Protein AF-A0A1H0E627-F1 (afdb_monomer_lite)

Sequence (148 aa):
MVDKETQIKVLLSGKALDFACETLGVKDMRTRKYVEVFTVSPEEVYEYTTIHGIPHSDSTGKNSLAEDFHYYEEEGKWYTFFRERGHIFDEKCFDDDELGKKYIVTTLLQLSGTGLYYKNDAYTLGNKKDKTDESAHCLVLFVYFFTS

pLDDT: mean 76.47, std 20.05, range [30.92, 93.69]

Structure (mmCIF, N/CA/C/O backbone):
data_AF-A0A1H0E627-F1
#
_entry.id   AF-A0A1H0E627-F1
#
loop_
_atom_site.group_PDB
_atom_site.id
_atom_site.type_symbol
_atom_site.label_atom_id
_atom_site.label_alt_id
_atom_site.label_comp_id
_atom_site.label_asym_id
_atom_site.label_entity_id
_atom_site.label_seq_id
_atom_site.pdbx_PDB_ins_code
_atom_site.Cartn_x
_atom_site.Cartn_y
_atom_site.Cartn_z
_atom_site.occupancy
_atom_site.B_iso_or_equiv
_atom_site.auth_seq_id
_atom_site.auth_comp_id
_atom_site.auth_asym_id
_atom_site.auth_atom_id
_atom_site.pdbx_PDB_model_num
ATOM 1 N N . MET A 1 1 ? 16.071 -13.491 -8.128 1.00 69.56 1 MET A N 1
ATOM 2 C CA . MET A 1 1 ? 14.624 -13.205 -8.067 1.00 69.56 1 MET A CA 1
ATOM 3 C C . MET A 1 1 ? 14.353 -12.688 -6.670 1.00 69.56 1 MET A C 1
ATOM 5 O O . MET A 1 1 ? 14.803 -13.336 -5.734 1.00 69.56 1 MET A O 1
ATOM 9 N N . VAL A 1 2 ? 13.756 -11.504 -6.541 1.00 83.88 2 VAL A N 1
ATOM 10 C CA . VAL A 1 2 ? 13.435 -10.899 -5.237 1.00 83.88 2 VAL A CA 1
ATOM 11 C C . VAL A 1 2 ? 12.388 -11.772 -4.545 1.00 83.88 2 VAL A C 1
ATOM 13 O O . VAL A 1 2 ? 11.468 -12.250 -5.211 1.00 83.88 2 VAL A O 1
ATOM 16 N N . ASP A 1 3 ? 12.519 -12.007 -3.244 1.00 92.12 3 ASP A N 1
ATOM 17 C CA . ASP A 1 3 ? 11.520 -12.756 -2.484 1.00 92.12 3 ASP A CA 1
ATOM 18 C C . ASP A 1 3 ? 10.179 -11.997 -2.400 1.00 92.12 3 ASP A C 1
ATOM 20 O O . ASP A 1 3 ? 10.111 -10.775 -2.557 1.00 92.12 3 ASP A O 1
ATOM 24 N N . LYS A 1 4 ? 9.081 -12.735 -2.201 1.00 91.06 4 LYS A N 1
ATOM 25 C CA . LYS A 1 4 ? 7.727 -12.159 -2.224 1.00 91.06 4 LYS A CA 1
ATOM 26 C C . LYS A 1 4 ? 7.465 -11.214 -1.054 1.00 91.06 4 LYS A C 1
ATOM 28 O O . LYS A 1 4 ? 6.768 -10.223 -1.232 1.00 91.06 4 LYS A O 1
ATOM 33 N N . GLU A 1 5 ? 8.037 -11.489 0.113 1.00 91.81 5 GLU A N 1
ATOM 34 C CA . GLU A 1 5 ? 7.859 -10.648 1.294 1.00 91.81 5 GLU A CA 1
ATOM 35 C C . GLU A 1 5 ? 8.464 -9.255 1.073 1.00 91.81 5 GLU A C 1
ATOM 37 O O . GLU A 1 5 ? 7.804 -8.243 1.319 1.00 91.81 5 GLU A O 1
ATOM 42 N N . THR A 1 6 ? 9.680 -9.190 0.529 1.00 91.94 6 THR A N 1
ATOM 43 C CA . THR A 1 6 ? 10.323 -7.929 0.145 1.00 91.94 6 THR A CA 1
ATOM 44 C C . THR A 1 6 ? 9.486 -7.175 -0.886 1.00 91.94 6 THR A C 1
ATOM 46 O O . THR A 1 6 ? 9.263 -5.976 -0.727 1.00 91.94 6 THR A O 1
ATOM 49 N N . GLN A 1 7 ? 8.961 -7.865 -1.907 1.00 91.94 7 GLN A N 1
ATOM 50 C CA . GLN A 1 7 ? 8.065 -7.246 -2.894 1.00 91.94 7 GLN A CA 1
ATOM 51 C C . GLN A 1 7 ? 6.833 -6.611 -2.224 1.00 91.94 7 GLN A C 1
ATOM 53 O O . GLN A 1 7 ? 6.513 -5.460 -2.516 1.00 91.94 7 GLN A O 1
ATOM 58 N N . ILE A 1 8 ? 6.176 -7.321 -1.300 1.00 91.81 8 ILE A N 1
ATOM 59 C CA . ILE A 1 8 ? 4.982 -6.840 -0.585 1.00 91.81 8 ILE A CA 1
ATOM 60 C C . ILE A 1 8 ? 5.310 -5.617 0.281 1.00 91.81 8 ILE A C 1
ATOM 62 O O . ILE A 1 8 ? 4.627 -4.598 0.190 1.00 91.81 8 ILE A O 1
ATOM 66 N N . LYS A 1 9 ? 6.390 -5.668 1.068 1.00 90.69 9 LYS A N 1
ATOM 67 C CA . LYS A 1 9 ? 6.829 -4.539 1.910 1.00 90.69 9 LYS A CA 1
ATOM 68 C C . LYS A 1 9 ? 7.122 -3.282 1.092 1.00 90.69 9 LYS A C 1
ATOM 70 O O . LYS A 1 9 ? 6.770 -2.176 1.500 1.00 90.69 9 LYS A O 1
ATOM 75 N N . VAL A 1 10 ? 7.752 -3.440 -0.069 1.00 90.69 10 VAL A N 1
ATOM 76 C CA . VAL A 1 10 ? 8.035 -2.328 -0.985 1.00 90.69 10 VAL A CA 1
ATOM 77 C C . VAL A 1 10 ? 6.743 -1.738 -1.557 1.00 90.69 10 VAL A C 1
ATOM 79 O O . VAL A 1 10 ? 6.601 -0.517 -1.595 1.00 90.69 10 VAL A O 1
ATOM 82 N N . LEU A 1 11 ? 5.791 -2.583 -1.964 1.00 90.12 11 LEU A N 1
ATOM 83 C CA . LEU A 1 11 ? 4.496 -2.136 -2.489 1.00 90.12 11 LEU A CA 1
ATOM 84 C C . LEU A 1 11 ? 3.702 -1.334 -1.453 1.00 90.12 11 LEU A C 1
ATOM 86 O O . LEU A 1 11 ? 3.135 -0.301 -1.794 1.00 90.12 11 LEU A O 1
ATOM 90 N N . LEU A 1 12 ? 3.702 -1.785 -0.198 1.00 88.25 12 LEU A N 1
ATOM 91 C CA . LEU A 1 12 ? 2.956 -1.153 0.893 1.00 88.25 12 LEU A CA 1
ATOM 92 C C . LEU A 1 12 ? 3.649 0.080 1.493 1.00 88.25 12 LEU A C 1
ATOM 94 O O . LEU A 1 12 ? 3.034 0.782 2.281 1.00 88.25 12 LEU A O 1
ATOM 98 N N . SER A 1 13 ? 4.905 0.359 1.132 1.00 83.00 13 SER A N 1
ATOM 99 C CA . SER A 1 13 ? 5.667 1.516 1.638 1.00 83.00 13 SER A CA 1
ATOM 100 C C . SER A 1 13 ? 5.792 2.666 0.635 1.00 83.00 13 SER A C 1
ATOM 102 O O . SER A 1 13 ? 6.552 3.603 0.870 1.00 83.00 13 SER A O 1
ATOM 104 N N . GLY A 1 14 ? 5.120 2.580 -0.519 1.00 79.81 14 GLY A N 1
ATOM 105 C CA . GLY A 1 14 ? 5.166 3.618 -1.555 1.00 79.81 14 GLY A CA 1
ATOM 106 C C . GLY A 1 14 ? 6.493 3.713 -2.325 1.00 79.81 14 GLY A C 1
ATOM 107 O O . GLY A 1 14 ? 6.652 4.593 -3.164 1.00 79.81 14 GLY A O 1
ATOM 108 N N . LYS A 1 15 ? 7.446 2.795 -2.108 1.00 85.50 15 LYS A N 1
ATOM 109 C CA . LYS A 1 15 ? 8.798 2.828 -2.716 1.00 85.50 15 LYS A CA 1
ATOM 110 C C . LYS A 1 15 ? 8.933 1.988 -3.989 1.00 85.50 15 LYS A C 1
ATOM 112 O O . LYS A 1 15 ? 10.031 1.596 -4.383 1.00 85.50 15 LYS A O 1
ATOM 117 N N . ALA A 1 16 ? 7.815 1.672 -4.638 1.00 89.44 16 ALA A N 1
ATOM 118 C CA . ALA A 1 16 ? 7.785 0.713 -5.737 1.00 89.44 16 ALA A CA 1
ATOM 119 C C . ALA A 1 16 ? 8.563 1.167 -6.986 1.00 89.44 16 ALA A C 1
ATOM 121 O O . ALA A 1 16 ? 9.166 0.329 -7.657 1.00 89.44 16 ALA A O 1
ATOM 122 N N . LEU A 1 17 ? 8.566 2.469 -7.303 1.00 89.50 17 LEU A N 1
ATOM 123 C CA . LEU A 1 17 ? 9.308 3.019 -8.444 1.00 89.50 17 LEU A CA 1
ATOM 124 C C . LEU A 1 17 ? 10.821 2.875 -8.259 1.00 89.50 17 LEU A C 1
ATOM 126 O O . LEU A 1 17 ? 11.471 2.273 -9.113 1.00 89.50 17 LEU A O 1
ATOM 130 N N . ASP A 1 18 ? 11.354 3.383 -7.147 1.00 90.19 18 ASP A N 1
ATOM 131 C CA . ASP A 1 18 ? 12.791 3.353 -6.857 1.00 90.19 18 ASP A CA 1
ATOM 132 C C . ASP A 1 18 ? 13.305 1.916 -6.832 1.00 90.19 18 ASP A C 1
ATOM 134 O O . ASP A 1 18 ? 14.266 1.576 -7.523 1.00 90.19 18 ASP A O 1
ATOM 138 N N . PHE A 1 19 ? 12.578 1.036 -6.142 1.00 92.75 19 PHE A N 1
ATOM 139 C CA . PHE A 1 19 ? 12.913 -0.379 -6.077 1.00 92.75 19 PHE A CA 1
ATOM 140 C C . PHE A 1 19 ? 12.929 -1.051 -7.458 1.00 92.75 19 PHE A C 1
ATOM 142 O O . PHE A 1 19 ? 13.811 -1.864 -7.749 1.00 92.75 19 PHE A O 1
ATOM 149 N N . ALA A 1 20 ? 11.968 -0.726 -8.329 1.00 91.69 20 ALA A N 1
ATOM 150 C CA . ALA A 1 20 ? 11.924 -1.281 -9.677 1.00 91.69 20 ALA A CA 1
ATOM 151 C C . ALA A 1 20 ? 13.082 -0.770 -10.549 1.00 91.69 20 ALA A C 1
ATOM 153 O O . ALA A 1 20 ? 13.702 -1.565 -11.260 1.00 91.69 20 ALA A O 1
ATOM 154 N N . CYS A 1 21 ? 13.407 0.522 -10.459 1.00 91.94 21 CYS A N 1
ATOM 155 C CA . CYS A 1 21 ? 14.552 1.122 -11.139 1.00 91.94 21 CYS A CA 1
ATOM 156 C C . CYS A 1 21 ? 15.872 0.468 -10.707 1.00 91.94 21 CYS A C 1
ATOM 158 O O . CYS A 1 21 ? 16.655 0.043 -11.562 1.00 91.94 21 CYS A O 1
ATOM 160 N N . GLU A 1 22 ? 16.086 0.311 -9.398 1.00 93.38 22 GLU A N 1
ATOM 161 C CA . GLU A 1 22 ? 17.267 -0.350 -8.833 1.00 93.38 22 GLU A CA 1
ATOM 162 C C . GLU A 1 22 ? 17.360 -1.817 -9.266 1.00 93.38 22 GLU A C 1
ATOM 164 O O . GLU A 1 22 ? 18.405 -2.259 -9.746 1.00 93.38 22 GLU A O 1
ATOM 169 N N . THR A 1 23 ? 16.254 -2.560 -9.171 1.00 93.25 23 THR A N 1
ATOM 170 C CA . THR A 1 23 ? 16.216 -3.991 -9.513 1.00 93.25 23 THR A CA 1
ATOM 171 C C . THR A 1 23 ? 16.512 -4.240 -10.992 1.00 93.25 23 THR A C 1
ATOM 173 O O . THR A 1 23 ? 17.182 -5.215 -11.335 1.00 93.25 23 THR A O 1
ATOM 176 N N . LEU A 1 24 ? 16.022 -3.371 -11.880 1.00 91.44 24 LEU A N 1
ATOM 177 C CA . LEU A 1 24 ? 16.230 -3.492 -13.325 1.00 91.44 24 LEU A CA 1
ATOM 178 C C . LEU A 1 24 ? 17.501 -2.781 -13.818 1.00 91.44 24 LEU A C 1
ATOM 180 O O . LEU A 1 24 ? 17.838 -2.901 -14.998 1.00 91.44 24 LEU A O 1
ATOM 184 N N . GLY A 1 25 ? 18.202 -2.044 -12.951 1.00 93.69 25 GLY A N 1
ATOM 185 C CA . GLY A 1 25 ? 19.379 -1.254 -13.318 1.00 93.69 25 GLY A CA 1
ATOM 186 C C . GLY A 1 25 ? 19.065 -0.126 -14.308 1.00 93.69 25 GLY A C 1
ATOM 187 O O . GLY A 1 25 ? 19.885 0.185 -15.176 1.00 93.69 25 GLY A O 1
ATOM 188 N N . VAL A 1 26 ? 17.871 0.464 -14.220 1.00 91.62 26 VAL A N 1
ATOM 189 C CA . VAL A 1 26 ? 17.398 1.537 -15.109 1.00 91.62 26 VAL A CA 1
ATOM 190 C C . VAL A 1 26 ? 17.197 2.838 -14.339 1.00 91.62 26 VAL A C 1
ATOM 192 O O . VAL A 1 26 ? 16.978 2.837 -13.135 1.00 91.62 26 VAL A O 1
ATOM 195 N N . LYS A 1 27 ? 17.267 3.973 -15.043 1.00 89.44 27 LYS A N 1
ATOM 196 C CA . LYS A 1 27 ? 17.029 5.298 -14.443 1.00 89.44 27 LYS A CA 1
ATOM 197 C C . LYS A 1 27 ? 15.547 5.631 -14.293 1.00 89.44 27 LYS A C 1
ATOM 199 O O . LYS A 1 27 ? 15.193 6.449 -13.455 1.00 89.44 27 LYS A O 1
ATOM 204 N N . ASP A 1 28 ? 14.710 5.049 -15.147 1.00 89.31 28 ASP A N 1
ATOM 205 C CA . ASP A 1 28 ? 13.266 5.228 -15.134 1.00 89.31 28 ASP A CA 1
ATOM 206 C C . ASP A 1 28 ? 12.557 4.000 -15.725 1.00 89.31 28 ASP A C 1
ATOM 208 O O . ASP A 1 28 ? 13.163 3.164 -16.404 1.00 89.31 28 ASP A O 1
ATOM 212 N N . MET A 1 29 ? 11.249 3.914 -15.477 1.00 88.06 29 MET A N 1
ATOM 213 C CA . MET A 1 29 ? 10.390 2.814 -15.921 1.00 88.06 29 MET A CA 1
ATOM 214 C C . MET A 1 29 ? 9.660 3.102 -17.247 1.00 88.06 29 MET A C 1
ATOM 216 O O . MET A 1 29 ? 8.748 2.364 -17.605 1.00 88.06 29 MET A O 1
ATOM 220 N N . ARG A 1 30 ? 10.034 4.133 -18.027 1.00 87.69 30 ARG A N 1
ATOM 221 C CA . ARG A 1 30 ? 9.283 4.532 -19.247 1.00 87.69 30 ARG A CA 1
ATOM 222 C C . ARG A 1 30 ? 9.227 3.444 -20.319 1.00 87.69 30 ARG A C 1
ATOM 224 O O . ARG A 1 30 ? 8.320 3.435 -21.145 1.00 87.69 30 ARG A O 1
ATOM 231 N N . THR A 1 31 ? 10.215 2.553 -20.327 1.00 88.50 31 THR A N 1
ATOM 232 C CA . THR A 1 31 ? 10.350 1.458 -21.304 1.00 88.50 31 THR A CA 1
ATOM 233 C C . THR A 1 31 ? 10.205 0.070 -20.676 1.00 88.50 31 THR A C 1
ATOM 235 O O . THR A 1 31 ? 10.362 -0.935 -21.367 1.00 88.50 31 THR A O 1
ATOM 238 N N . ARG A 1 32 ? 9.906 0.006 -19.374 1.00 88.50 32 ARG A N 1
ATOM 239 C CA . ARG A 1 32 ? 9.834 -1.222 -18.573 1.00 88.50 32 ARG A CA 1
ATOM 240 C C . ARG A 1 32 ? 8.470 -1.352 -17.918 1.00 88.50 32 ARG A C 1
ATOM 242 O O . ARG A 1 32 ? 7.711 -0.391 -17.837 1.00 88.50 32 ARG A O 1
ATOM 249 N N . LYS A 1 33 ? 8.134 -2.554 -17.460 1.00 88.25 33 LYS A N 1
ATOM 250 C CA . LYS A 1 33 ? 6.866 -2.816 -16.774 1.00 88.25 33 LYS A CA 1
ATOM 251 C C . LYS A 1 33 ? 7.117 -3.329 -15.368 1.00 88.25 33 LYS A C 1
ATOM 253 O O . LYS A 1 33 ? 7.964 -4.186 -15.157 1.00 88.25 33 LYS A O 1
ATOM 258 N N . TYR A 1 34 ? 6.290 -2.890 -14.423 1.00 89.12 34 TYR A N 1
ATOM 259 C CA . TYR A 1 34 ? 6.340 -3.367 -13.040 1.00 89.12 34 TYR A CA 1
ATOM 260 C C . TYR A 1 34 ? 6.175 -4.884 -12.904 1.00 89.12 34 TYR A C 1
ATOM 262 O O . TYR A 1 34 ? 6.708 -5.457 -11.965 1.00 89.12 34 TYR A O 1
ATOM 270 N N . VAL A 1 35 ? 5.530 -5.550 -13.870 1.00 89.00 35 VAL A N 1
ATOM 271 C CA . VAL A 1 35 ? 5.402 -7.021 -13.909 1.00 89.00 35 VAL A CA 1
ATOM 272 C C . VAL A 1 35 ? 6.755 -7.737 -14.045 1.00 89.00 35 VAL A C 1
ATOM 274 O O . VAL A 1 35 ? 6.847 -8.918 -13.732 1.00 89.00 35 VAL A O 1
ATOM 277 N N . GLU A 1 36 ? 7.800 -7.047 -14.521 1.00 88.62 36 GLU A N 1
ATOM 278 C CA . GLU A 1 36 ? 9.169 -7.585 -14.594 1.00 88.62 36 GLU A CA 1
ATOM 279 C C . GLU A 1 36 ? 9.826 -7.688 -13.201 1.00 88.62 36 GLU A C 1
ATOM 281 O O . GLU A 1 36 ? 10.809 -8.409 -13.046 1.00 88.62 36 GLU A O 1
ATOM 286 N N . VAL A 1 37 ? 9.288 -6.986 -12.194 1.00 89.62 37 VAL A N 1
ATOM 287 C CA . VAL A 1 37 ? 9.839 -6.897 -10.828 1.00 89.62 37 VAL A CA 1
ATOM 288 C C . VAL A 1 37 ? 8.873 -7.486 -9.802 1.00 89.62 37 VAL A C 1
ATOM 290 O O . VAL A 1 37 ? 9.265 -8.304 -8.971 1.00 89.62 37 VAL A O 1
ATOM 293 N N . PHE A 1 38 ? 7.606 -7.083 -9.873 1.00 91.19 38 PHE A N 1
ATOM 294 C CA . PHE A 1 38 ? 6.546 -7.492 -8.966 1.00 91.19 38 PHE A CA 1
ATOM 295 C C . PHE A 1 38 ? 5.742 -8.640 -9.575 1.00 91.19 38 PHE A C 1
ATOM 297 O O . PHE A 1 38 ? 5.075 -8.501 -10.602 1.00 91.19 38 PHE A O 1
ATOM 304 N N . THR A 1 39 ? 5.816 -9.783 -8.904 1.00 90.44 39 THR A N 1
ATOM 305 C CA . THR A 1 39 ? 5.188 -11.052 -9.304 1.00 90.44 39 THR A CA 1
ATOM 306 C C . THR A 1 39 ? 4.076 -11.488 -8.357 1.00 90.44 39 THR A C 1
ATOM 308 O O . THR A 1 39 ? 3.344 -12.421 -8.676 1.00 90.44 39 THR A O 1
ATOM 311 N N . VAL A 1 40 ? 3.960 -10.818 -7.208 1.00 91.19 40 VAL A N 1
ATOM 312 C CA . VAL A 1 40 ? 2.882 -11.028 -6.240 1.00 91.19 40 VAL A CA 1
ATOM 313 C C . VAL A 1 40 ? 1.533 -10.593 -6.813 1.00 91.19 40 VAL A C 1
ATOM 315 O O . VAL 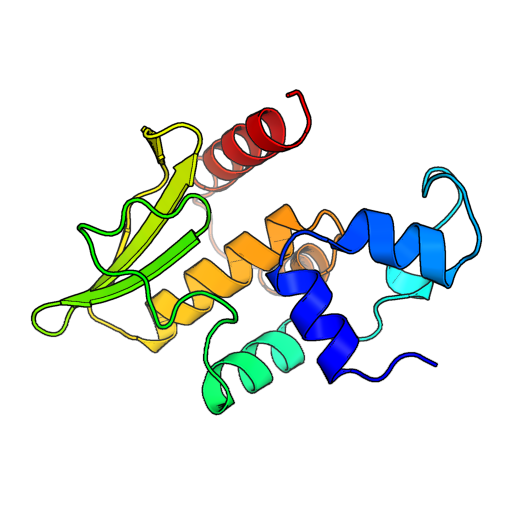A 1 40 ? 1.466 -9.778 -7.735 1.00 91.19 40 VAL A O 1
ATOM 318 N N . SER A 1 41 ? 0.461 -11.158 -6.275 1.00 89.75 41 SER A N 1
ATOM 319 C CA . SER A 1 41 ? -0.935 -10.809 -6.546 1.00 89.75 41 SER A CA 1
ATOM 320 C C . SER A 1 41 ? -1.531 -9.971 -5.404 1.00 89.75 41 SER A C 1
ATOM 322 O O . SER A 1 41 ? -1.001 -9.996 -4.290 1.00 89.75 41 SER A O 1
ATOM 324 N N . PRO A 1 42 ? -2.629 -9.226 -5.639 1.00 87.81 42 PRO A N 1
ATOM 325 C CA . PRO A 1 42 ? -3.332 -8.515 -4.569 1.00 87.81 42 PRO A CA 1
ATOM 326 C C . PRO A 1 42 ? -3.784 -9.434 -3.424 1.00 87.81 42 PRO A C 1
ATOM 328 O O . PRO A 1 42 ? -3.731 -9.034 -2.264 1.00 87.81 42 PRO A O 1
ATOM 331 N N . GLU A 1 43 ? -4.183 -10.669 -3.733 1.00 89.75 43 GLU A N 1
ATOM 332 C CA . GLU A 1 43 ? -4.572 -11.685 -2.751 1.00 89.75 43 GLU A CA 1
ATOM 333 C C . GLU A 1 43 ? -3.412 -12.049 -1.825 1.00 89.75 43 GLU A C 1
ATOM 335 O O . GLU A 1 43 ? -3.586 -12.078 -0.612 1.00 89.75 43 GLU A O 1
ATOM 340 N N . GLU A 1 44 ? -2.218 -12.267 -2.382 1.00 91.38 44 GLU A N 1
ATOM 341 C CA . GLU A 1 44 ? -1.020 -12.582 -1.593 1.00 91.38 44 GLU A CA 1
ATOM 342 C C . GLU A 1 44 ? -0.601 -11.413 -0.695 1.00 91.38 44 GLU A C 1
ATOM 344 O O . GLU A 1 44 ? -0.126 -11.625 0.419 1.00 91.38 44 GLU A O 1
ATOM 349 N N . VAL A 1 45 ? -0.794 -10.174 -1.158 1.00 91.56 45 VAL A N 1
ATOM 350 C CA . VAL A 1 45 ? -0.565 -8.980 -0.332 1.00 91.56 45 VAL A CA 1
ATOM 351 C C . VAL A 1 45 ? -1.552 -8.954 0.838 1.00 91.56 45 VAL A C 1
ATOM 353 O O . VAL A 1 45 ? -1.143 -8.696 1.966 1.00 91.56 45 VAL A O 1
ATOM 356 N N . TYR A 1 46 ? -2.831 -9.245 0.586 1.00 90.00 46 TYR A N 1
ATOM 357 C CA . TYR A 1 46 ? -3.866 -9.258 1.622 1.00 90.00 46 TYR A CA 1
ATOM 358 C C . TYR A 1 46 ? -3.664 -10.383 2.649 1.00 90.00 46 TYR A C 1
ATOM 360 O O . TYR A 1 46 ? -3.800 -10.171 3.855 1.00 90.00 46 TYR A O 1
ATOM 368 N N . GLU A 1 47 ? -3.308 -11.583 2.190 1.00 91.19 47 GLU A N 1
ATOM 369 C CA . GLU A 1 47 ? -2.986 -12.709 3.069 1.00 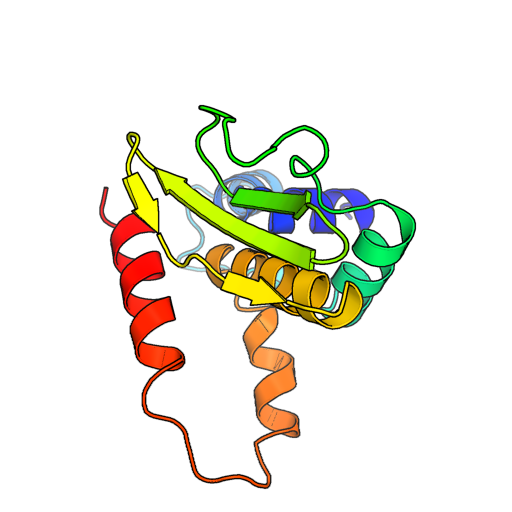91.19 47 GLU A CA 1
ATOM 370 C C . GLU A 1 47 ? -1.788 -12.369 3.966 1.00 91.19 47 GLU A C 1
ATOM 372 O O . GLU A 1 47 ? -1.836 -12.576 5.181 1.00 91.19 47 GLU A O 1
ATOM 377 N N . TYR A 1 48 ? -0.753 -11.747 3.392 1.00 92.06 48 TYR A N 1
ATOM 378 C CA . TYR A 1 48 ? 0.403 -11.283 4.148 1.00 92.06 48 TYR A CA 1
ATOM 379 C C . TYR A 1 48 ? 0.019 -10.271 5.235 1.00 92.06 48 TYR A C 1
ATOM 381 O O . TYR A 1 48 ? 0.402 -10.447 6.392 1.00 92.06 48 TYR A O 1
ATOM 389 N N . THR A 1 49 ? -0.758 -9.235 4.909 1.00 89.69 49 THR A N 1
ATOM 390 C CA . THR A 1 49 ? -1.129 -8.198 5.889 1.00 89.69 49 THR A CA 1
ATOM 391 C C . THR A 1 49 ? -2.103 -8.696 6.951 1.00 89.69 49 THR A C 1
ATOM 393 O O . THR A 1 49 ? -2.130 -8.164 8.059 1.00 89.69 49 THR A O 1
ATOM 396 N N . THR A 1 50 ? -2.869 -9.746 6.658 1.00 87.19 50 THR A N 1
ATOM 397 C CA . THR A 1 50 ? -3.725 -10.409 7.651 1.00 87.19 50 THR A CA 1
ATOM 398 C C . THR A 1 50 ? -2.890 -11.094 8.735 1.00 87.19 50 THR A C 1
ATOM 400 O O . THR A 1 50 ? -3.241 -11.031 9.912 1.00 87.19 50 THR A O 1
ATOM 403 N N . ILE A 1 51 ? -1.770 -11.717 8.354 1.00 88.06 51 ILE A N 1
ATOM 404 C CA . ILE A 1 51 ? -0.882 -12.444 9.275 1.00 88.06 51 ILE A CA 1
ATOM 405 C C . ILE A 1 51 ? 0.085 -11.493 9.992 1.00 88.06 51 ILE A C 1
ATOM 407 O O . ILE A 1 51 ? 0.360 -11.667 11.178 1.00 88.06 51 ILE A O 1
ATOM 411 N N . HIS A 1 52 ? 0.621 -10.507 9.271 1.00 86.38 52 HIS A N 1
ATOM 412 C CA . HIS A 1 52 ? 1.750 -9.692 9.724 1.00 86.38 52 HIS A CA 1
ATOM 413 C C . HIS A 1 52 ? 1.386 -8.252 10.104 1.00 86.38 52 HIS A C 1
ATOM 415 O O . HIS A 1 52 ? 2.258 -7.532 10.585 1.00 86.38 52 HIS A O 1
ATOM 421 N N . GLY A 1 53 ? 0.136 -7.832 9.895 1.00 84.38 53 GLY A N 1
ATOM 422 C CA . GLY A 1 53 ? -0.270 -6.434 10.017 1.00 84.38 53 GLY A CA 1
ATOM 423 C C . GLY A 1 53 ? 0.102 -5.607 8.784 1.00 84.38 53 GLY A C 1
ATOM 424 O O . GLY A 1 53 ? 0.680 -6.105 7.811 1.00 84.38 53 GLY A O 1
ATOM 425 N N . ILE A 1 54 ? -0.259 -4.324 8.805 1.00 83.19 54 ILE A N 1
ATOM 426 C CA . ILE A 1 54 ? 0.117 -3.390 7.744 1.00 83.19 54 ILE A CA 1
ATOM 427 C C . ILE A 1 54 ? 1.455 -2.755 8.142 1.00 83.19 54 ILE A C 1
ATOM 429 O O . ILE A 1 54 ? 1.590 -2.204 9.235 1.00 83.19 54 ILE A O 1
ATOM 433 N N . PRO A 1 55 ? 2.488 -2.820 7.287 1.00 74.25 55 PRO A N 1
ATOM 434 C CA . PRO A 1 55 ? 3.767 -2.205 7.606 1.00 74.25 55 PRO A CA 1
ATOM 435 C C . PRO A 1 55 ? 3.590 -0.714 7.926 1.00 74.25 55 PRO A C 1
ATOM 437 O O . PRO A 1 55 ? 3.010 0.011 7.127 1.00 74.25 55 PRO A O 1
ATOM 440 N N . HIS A 1 56 ? 4.152 -0.261 9.050 1.00 66.06 56 HIS A N 1
ATOM 441 C CA . HIS A 1 56 ? 4.112 1.129 9.542 1.00 66.06 56 HIS A CA 1
ATOM 442 C C . HIS A 1 56 ? 2.768 1.615 10.134 1.00 66.06 56 HIS A C 1
ATOM 444 O O . HIS A 1 56 ? 2.723 2.747 10.616 1.00 66.06 56 HIS A O 1
ATOM 450 N N . SER A 1 57 ? 1.713 0.786 10.205 1.00 63.44 57 SER A N 1
ATOM 451 C CA . SER A 1 57 ? 0.443 1.175 10.854 1.00 63.44 57 SER A CA 1
ATOM 452 C C . SER A 1 57 ? 0.426 1.008 12.372 1.00 63.44 57 SER A C 1
ATOM 454 O O . SER A 1 57 ? -0.288 1.719 13.068 1.00 63.44 57 SER A O 1
ATOM 456 N N . ASP A 1 58 ? 1.211 0.078 12.916 1.00 53.28 58 ASP A N 1
ATOM 457 C CA . ASP A 1 58 ? 1.010 -0.408 14.293 1.00 53.28 58 ASP A CA 1
ATOM 458 C C . ASP A 1 58 ? 1.359 0.614 15.394 1.00 53.28 58 ASP A C 1
ATOM 460 O O . ASP A 1 58 ? 1.171 0.354 16.582 1.00 53.28 58 ASP A O 1
ATOM 464 N N . SER A 1 59 ? 1.865 1.791 15.021 1.00 52.59 59 SER A N 1
ATOM 465 C CA . SER A 1 59 ? 2.254 2.860 15.948 1.00 52.59 59 SER A CA 1
ATOM 466 C C . SER A 1 59 ? 1.445 4.151 15.803 1.00 52.59 59 SER A C 1
ATOM 468 O O . SER A 1 59 ? 1.799 5.158 16.423 1.00 52.59 59 SER A O 1
ATOM 470 N N . THR A 1 60 ? 0.390 4.171 14.986 1.00 63.44 60 THR A N 1
ATOM 471 C CA . THR A 1 60 ? -0.309 5.409 14.633 1.00 63.44 60 THR A CA 1
ATOM 472 C C . THR A 1 60 ? -1.733 5.475 15.183 1.00 63.44 60 THR A C 1
ATOM 474 O O . THR A 1 60 ? -2.687 5.064 14.545 1.00 63.44 60 THR A O 1
ATOM 477 N N . GLY A 1 61 ? -1.900 6.042 16.382 1.00 69.25 61 GLY A N 1
ATOM 478 C CA . GLY A 1 61 ? -3.224 6.433 16.889 1.00 69.25 61 GLY A CA 1
ATOM 479 C C . GLY A 1 61 ? -3.690 7.782 16.326 1.00 69.25 61 GLY A C 1
ATOM 480 O O . GLY A 1 61 ? -2.900 8.527 15.749 1.00 69.25 61 GLY A O 1
ATOM 481 N N . LYS A 1 62 ? -4.944 8.166 16.589 1.00 74.62 62 LYS A N 1
ATOM 482 C CA . LYS A 1 62 ? -5.559 9.444 16.161 1.00 74.62 62 LYS A CA 1
ATOM 483 C C . LYS A 1 62 ? -4.689 10.693 16.357 1.00 74.62 62 LYS A C 1
ATOM 485 O O . LYS A 1 62 ? -4.656 11.596 15.522 1.00 74.62 62 LYS A O 1
ATOM 490 N N . ASN A 1 63 ? -3.971 10.733 17.478 1.00 78.81 63 ASN A N 1
ATOM 491 C CA . ASN A 1 63 ? -3.126 11.859 17.878 1.00 78.81 63 ASN A CA 1
ATOM 492 C C . ASN A 1 63 ? -1.692 11.772 17.334 1.00 78.81 63 ASN A C 1
ATOM 494 O O . ASN A 1 63 ? -0.877 12.649 17.623 1.00 78.81 63 ASN A O 1
ATOM 498 N N . SER A 1 64 ? -1.363 10.724 16.577 1.00 80.12 64 SER A N 1
ATOM 499 C CA . SER A 1 64 ? -0.059 10.588 15.944 1.00 80.12 64 SER A CA 1
ATOM 500 C C . SER A 1 64 ? 0.183 11.776 15.024 1.00 80.12 64 SER A C 1
ATOM 502 O O . SER A 1 64 ? -0.677 12.140 14.228 1.00 80.12 64 SER A O 1
ATOM 504 N N . LEU A 1 65 ? 1.353 12.399 15.151 1.00 82.25 65 LEU A N 1
ATOM 505 C CA . LEU A 1 65 ? 1.832 13.436 14.236 1.00 82.25 65 LEU A CA 1
ATOM 506 C C . LEU A 1 65 ? 2.659 12.853 13.088 1.00 82.25 65 LEU A C 1
ATOM 508 O O . LEU A 1 65 ? 3.222 13.617 12.313 1.00 82.25 65 LEU A O 1
ATOM 512 N N . ALA A 1 66 ? 2.748 11.522 12.993 1.00 82.38 66 ALA A N 1
ATOM 513 C CA . ALA A 1 66 ? 3.404 10.881 11.869 1.00 82.38 66 ALA A CA 1
ATOM 514 C C . ALA A 1 66 ? 2.699 11.283 10.569 1.00 82.38 66 ALA A C 1
ATOM 516 O O . ALA A 1 66 ? 1.472 11.270 10.481 1.00 82.38 66 ALA A O 1
ATOM 517 N N . GLU A 1 67 ? 3.489 11.660 9.576 1.00 82.94 67 GLU A N 1
ATOM 518 C CA . GLU A 1 67 ? 3.033 11.694 8.190 1.00 82.94 67 GLU A CA 1
ATOM 519 C C . GLU A 1 67 ? 2.828 10.245 7.709 1.00 82.94 67 GLU A C 1
ATOM 521 O O . GLU A 1 67 ? 3.286 9.320 8.386 1.00 82.94 67 GLU A O 1
ATOM 526 N N . ASP A 1 68 ? 2.194 10.066 6.550 1.00 81.44 68 ASP A N 1
ATOM 527 C CA . ASP A 1 68 ? 1.846 8.776 5.926 1.00 81.44 68 ASP A CA 1
ATOM 528 C C . ASP A 1 68 ? 0.461 8.225 6.336 1.00 81.44 68 ASP A C 1
ATOM 530 O O . ASP A 1 68 ? -0.385 8.961 6.853 1.00 81.44 68 ASP A O 1
ATOM 534 N N . PHE A 1 69 ? 0.178 6.960 6.016 1.00 84.94 69 PHE A N 1
ATOM 535 C CA . PHE A 1 69 ? -1.066 6.263 6.329 1.00 84.94 69 PHE A CA 1
ATOM 536 C C . PHE A 1 69 ? -1.181 5.872 7.803 1.00 84.94 69 PHE A C 1
ATOM 538 O O . PHE A 1 69 ? -0.246 5.383 8.436 1.00 84.94 69 PHE A O 1
ATOM 545 N N . HIS A 1 70 ? -2.391 6.028 8.330 1.00 86.81 70 HIS A N 1
ATOM 546 C CA . HIS A 1 70 ? -2.765 5.647 9.685 1.00 86.81 70 HIS A CA 1
ATOM 547 C C . HIS A 1 70 ? -3.843 4.573 9.600 1.00 86.81 70 HIS A C 1
ATOM 549 O O . HIS A 1 70 ? -4.771 4.679 8.792 1.00 86.81 70 HIS A O 1
ATOM 555 N N . TYR A 1 71 ? -3.706 3.536 10.423 1.00 88.75 71 TYR A N 1
ATOM 556 C CA . TYR A 1 71 ? -4.706 2.485 10.590 1.00 88.75 71 TYR A CA 1
ATOM 557 C C . TYR A 1 71 ? -4.676 1.981 12.025 1.00 88.75 71 TYR A C 1
ATOM 559 O O . TYR A 1 71 ? -3.678 1.408 12.454 1.00 88.75 71 TYR A O 1
ATOM 567 N N . TYR A 1 72 ? -5.750 2.224 12.769 1.00 89.06 72 TYR A N 1
ATOM 568 C CA . TYR A 1 72 ? -5.817 1.897 14.191 1.00 89.06 72 TYR A CA 1
ATOM 569 C C . TYR A 1 72 ? -7.242 1.605 14.639 1.00 89.06 72 TYR A C 1
ATOM 571 O O . TYR A 1 72 ? -8.214 1.998 13.995 1.00 89.06 72 TYR A O 1
ATOM 579 N N . GLU A 1 73 ? -7.340 0.930 15.777 1.00 89.88 73 GLU A N 1
ATOM 580 C CA . GLU A 1 73 ? -8.593 0.645 16.461 1.00 89.88 73 GLU A CA 1
ATOM 581 C C . GLU A 1 73 ? -8.802 1.630 17.621 1.00 89.88 73 GLU A C 1
ATOM 583 O O . GLU A 1 73 ? -7.872 1.944 18.367 1.00 89.88 73 GLU A O 1
ATOM 588 N N . GLU A 1 74 ? -10.020 2.151 17.748 1.00 89.81 74 GLU A N 1
ATOM 589 C CA . GLU A 1 74 ? -10.469 2.982 18.866 1.00 89.81 74 GLU A CA 1
ATOM 590 C C . GLU A 1 74 ? -11.943 2.654 19.166 1.00 89.81 74 GLU A C 1
ATOM 592 O O . GLU A 1 74 ? -12.813 2.785 18.305 1.00 89.81 74 GLU A O 1
ATOM 597 N N . GLU A 1 75 ? -12.227 2.208 20.393 1.00 90.81 75 GLU A N 1
ATOM 598 C CA . GLU A 1 75 ? -13.579 1.864 20.874 1.00 90.81 75 GLU A CA 1
ATOM 599 C C . GLU A 1 75 ? -14.323 0.816 20.014 1.00 90.81 75 GLU A C 1
ATOM 601 O O . GLU A 1 75 ? -15.534 0.905 19.796 1.00 90.81 75 GLU A O 1
ATOM 606 N N . GLY A 1 76 ? -13.612 -0.203 19.528 1.00 89.25 76 GLY A N 1
ATOM 607 C CA . GLY A 1 76 ? -14.154 -1.275 18.691 1.00 89.25 76 GLY A CA 1
ATOM 608 C C . GLY A 1 76 ? -14.367 -0.879 17.230 1.00 89.25 76 GLY A C 1
ATOM 609 O O . GLY A 1 76 ? -14.979 -1.642 16.483 1.00 89.25 76 GLY A O 1
ATOM 610 N N . LYS A 1 77 ? -13.887 0.300 16.822 1.00 92.75 77 LYS A N 1
ATOM 611 C CA . LYS A 1 77 ? -13.972 0.808 15.451 1.00 92.75 77 LYS A CA 1
ATOM 612 C C . LYS A 1 77 ? -12.591 0.997 14.856 1.00 92.75 77 LYS A C 1
ATOM 614 O O . LYS A 1 77 ? -11.664 1.422 15.538 1.00 92.75 77 LYS A O 1
ATOM 619 N N . TRP A 1 78 ? -12.482 0.727 13.566 1.00 91.81 78 TRP A N 1
ATOM 620 C CA . TRP A 1 78 ? -11.2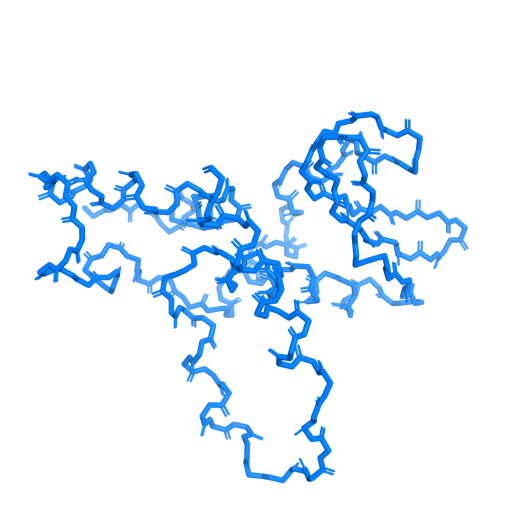49 0.829 12.803 1.00 91.81 78 TRP A CA 1
ATOM 621 C C . TRP A 1 78 ? -11.234 2.114 12.001 1.00 91.81 78 TRP A C 1
ATOM 623 O O . TRP A 1 78 ? -12.117 2.362 11.181 1.00 91.81 78 TRP A O 1
ATOM 633 N N . TYR A 1 79 ? -10.217 2.928 12.222 1.00 90.81 79 TYR A N 1
ATOM 634 C CA . TYR A 1 79 ? -10.051 4.215 11.570 1.00 90.81 79 TYR A CA 1
ATOM 635 C C . TYR A 1 79 ? -8.876 4.160 10.614 1.00 90.81 79 TYR A C 1
ATOM 637 O O . TYR A 1 79 ? -7.840 3.565 10.911 1.00 90.81 79 TYR A O 1
ATOM 645 N N . THR A 1 80 ? -9.021 4.832 9.478 1.00 90.44 80 THR A N 1
ATOM 646 C CA . THR A 1 80 ? -7.914 5.075 8.560 1.00 90.44 80 THR A CA 1
ATOM 647 C C . THR A 1 80 ? -7.947 6.497 8.047 1.00 90.44 80 THR A C 1
ATOM 649 O O . THR A 1 80 ? -9.017 7.068 7.843 1.00 90.44 80 THR A O 1
ATOM 652 N N . PHE A 1 81 ? -6.767 7.071 7.865 1.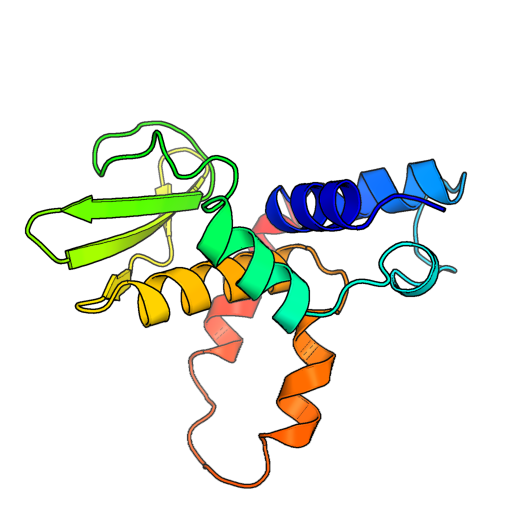00 88.56 81 PHE A N 1
ATOM 653 C CA . PHE A 1 81 ? -6.587 8.338 7.180 1.00 88.56 81 PHE A CA 1
ATOM 654 C C . PHE A 1 81 ? -5.165 8.428 6.632 1.00 88.56 81 PHE A C 1
ATOM 656 O O . PHE A 1 81 ? -4.267 7.706 7.070 1.00 88.56 81 PHE A O 1
ATOM 663 N N . PHE A 1 82 ? -4.948 9.349 5.704 1.00 85.44 82 PHE A N 1
ATOM 664 C CA . PHE A 1 82 ? -3.619 9.726 5.242 1.00 85.44 82 PHE A CA 1
ATOM 665 C C . PHE A 1 82 ? -3.254 11.103 5.790 1.00 85.44 82 PHE A C 1
ATOM 667 O O . PHE A 1 82 ? -4.088 12.012 5.775 1.00 85.44 82 PHE A O 1
ATOM 674 N N . ARG A 1 83 ? -2.023 11.271 6.281 1.00 85.50 83 ARG A N 1
ATOM 675 C CA . ARG A 1 83 ? -1.513 12.573 6.708 1.00 85.50 83 ARG A CA 1
ATOM 676 C C . ARG A 1 83 ? -0.349 13.015 5.838 1.00 85.50 83 ARG A C 1
ATOM 678 O O . ARG A 1 83 ? 0.640 12.299 5.716 1.00 85.50 83 ARG A O 1
ATOM 685 N N . GLU A 1 84 ? -0.470 14.218 5.292 1.00 83.56 84 GLU A N 1
ATOM 686 C CA . GLU A 1 84 ? 0.621 14.878 4.585 1.00 83.56 84 GLU A CA 1
ATOM 687 C C . GLU A 1 84 ? 0.687 16.366 4.936 1.00 83.56 84 GLU A C 1
ATOM 689 O O . GLU A 1 84 ? -0.301 17.100 4.840 1.00 83.56 84 GLU A O 1
ATOM 694 N N . ARG A 1 85 ? 1.882 16.818 5.333 1.00 85.62 85 ARG A N 1
ATOM 695 C CA . ARG A 1 85 ? 2.186 18.207 5.715 1.00 85.62 85 ARG A CA 1
ATOM 696 C C . ARG A 1 85 ? 1.236 18.710 6.809 1.00 85.62 85 ARG A C 1
ATOM 698 O O . ARG A 1 85 ? 0.785 19.854 6.770 1.00 85.62 85 ARG A O 1
ATOM 705 N N . GLY A 1 86 ? 0.910 17.845 7.771 1.00 83.12 86 GLY A N 1
ATOM 706 C CA . GLY A 1 86 ? -0.017 18.148 8.865 1.00 83.12 86 GLY A CA 1
ATOM 707 C C . GLY A 1 86 ? -1.505 18.193 8.484 1.00 83.12 86 GLY A C 1
ATOM 708 O O . GLY A 1 86 ? -2.333 18.461 9.356 1.00 83.12 86 GLY A O 1
ATOM 709 N N . HIS A 1 87 ? -1.866 17.917 7.228 1.00 84.00 87 HIS A N 1
ATOM 710 C CA . HIS A 1 87 ? -3.256 17.822 6.780 1.00 84.00 87 HIS A CA 1
ATOM 711 C C . HIS A 1 87 ? -3.723 16.366 6.741 1.00 84.00 87 HIS A C 1
ATOM 713 O O . HIS A 1 87 ? -2.971 15.487 6.332 1.00 84.00 87 HIS A O 1
ATOM 719 N N . ILE A 1 88 ? -4.966 16.123 7.163 1.00 86.75 88 ILE A N 1
ATOM 720 C CA . ILE A 1 88 ? -5.606 14.802 7.138 1.00 86.75 88 ILE A CA 1
ATOM 721 C C . ILE A 1 88 ? -6.478 14.692 5.886 1.00 86.75 88 ILE A C 1
ATOM 723 O O . ILE A 1 88 ? -7.272 15.589 5.594 1.00 86.75 88 ILE A O 1
ATOM 727 N N . PHE A 1 89 ? -6.345 13.576 5.180 1.00 84.50 89 PHE A N 1
ATOM 728 C CA . PHE A 1 89 ? -7.080 13.249 3.967 1.00 84.50 89 PHE A CA 1
ATOM 729 C C . PHE A 1 89 ? -7.722 11.867 4.080 1.00 84.50 89 PHE A C 1
ATOM 731 O O . PHE A 1 89 ? -7.207 10.989 4.771 1.00 84.50 89 PHE A O 1
ATOM 738 N N . ASP A 1 90 ? -8.831 11.694 3.356 1.00 86.56 90 ASP A N 1
ATOM 739 C CA . ASP A 1 90 ? -9.531 10.415 3.183 1.00 86.56 90 ASP A CA 1
ATOM 740 C C . ASP A 1 90 ? -9.796 9.659 4.496 1.00 86.56 90 ASP A C 1
ATOM 742 O O . ASP A 1 90 ? -9.554 8.463 4.623 1.00 86.56 90 ASP A O 1
ATOM 746 N N . GLU A 1 91 ? -10.287 10.385 5.500 1.00 90.62 91 GLU A N 1
ATOM 747 C CA . GLU A 1 91 ? -10.650 9.790 6.781 1.00 90.62 91 GLU A CA 1
ATOM 748 C C . GLU A 1 91 ? -11.859 8.857 6.613 1.00 90.62 91 GLU A C 1
ATOM 750 O O . GLU A 1 91 ? -12.922 9.259 6.122 1.00 90.62 91 GLU A O 1
ATOM 755 N N . LYS A 1 92 ? -11.698 7.600 7.031 1.00 91.88 92 LYS A N 1
ATOM 756 C CA . LYS A 1 92 ? -12.743 6.573 7.039 1.00 91.88 92 LYS A CA 1
ATOM 757 C C . LYS A 1 92 ? -12.793 5.873 8.390 1.00 91.88 92 LYS A C 1
ATOM 759 O O . LYS A 1 92 ? -11.801 5.780 9.109 1.00 91.88 92 LYS A O 1
ATOM 764 N N . CYS A 1 93 ? -13.971 5.349 8.694 1.00 93.12 93 CYS A N 1
ATOM 765 C CA . CYS A 1 93 ? -14.252 4.556 9.878 1.00 93.12 93 CYS A CA 1
ATOM 766 C C . CYS A 1 93 ? -14.991 3.289 9.446 1.00 93.12 93 CYS A C 1
ATOM 768 O O . CYS A 1 93 ? -15.902 3.356 8.618 1.00 93.12 93 CYS A O 1
ATOM 770 N N . PHE A 1 94 ? -14.626 2.162 10.041 1.00 92.69 94 PHE A N 1
ATOM 771 C CA . PHE A 1 94 ? -15.194 0.851 9.775 1.00 92.69 94 PHE A CA 1
ATOM 772 C C . PHE A 1 94 ? -15.549 0.174 11.095 1.00 92.69 94 PHE A C 1
ATOM 774 O O . PHE A 1 94 ? -14.797 0.247 12.063 1.00 92.69 94 PHE A O 1
ATOM 781 N N . ASP A 1 95 ? -16.686 -0.510 11.124 1.00 92.62 95 ASP A N 1
ATOM 782 C CA . ASP A 1 95 ? -17.073 -1.345 12.268 1.00 92.62 95 ASP A CA 1
ATOM 783 C C . ASP A 1 95 ? -16.439 -2.752 12.193 1.00 92.62 95 ASP A C 1
ATOM 785 O O . ASP A 1 95 ? -16.590 -3.555 13.108 1.00 92.62 95 ASP A O 1
ATOM 789 N N . ASP A 1 96 ? -15.738 -3.058 11.096 1.00 91.12 96 ASP A N 1
ATOM 790 C CA . ASP A 1 96 ? -15.160 -4.365 10.792 1.00 91.12 96 ASP A CA 1
ATOM 791 C C . ASP A 1 96 ? -13.692 -4.223 10.355 1.00 91.12 96 ASP A C 1
ATOM 793 O O . ASP A 1 96 ? -13.373 -3.432 9.461 1.00 91.12 96 ASP A O 1
ATOM 797 N N . ASP A 1 97 ? -12.807 -4.991 11.000 1.00 88.06 97 ASP A N 1
ATOM 798 C CA . ASP A 1 97 ? -11.357 -4.970 10.752 1.00 88.06 97 ASP A CA 1
ATOM 799 C C . ASP A 1 97 ? -11.010 -5.446 9.339 1.00 88.06 97 ASP A C 1
ATOM 801 O O . ASP A 1 97 ? -10.146 -4.873 8.680 1.00 88.06 97 ASP A O 1
ATOM 805 N N . GLU A 1 98 ? -11.681 -6.489 8.842 1.00 89.12 98 GLU A N 1
ATOM 806 C CA . GLU A 1 98 ? -11.378 -7.038 7.519 1.00 89.12 98 GLU A CA 1
ATOM 807 C C . GLU A 1 98 ? -11.706 -6.021 6.424 1.00 89.12 98 GLU A C 1
ATOM 809 O O . GLU A 1 98 ? -10.912 -5.817 5.501 1.00 89.12 98 GLU A O 1
ATOM 814 N N . LEU A 1 99 ? -12.840 -5.324 6.546 1.00 88.62 99 LEU A N 1
ATOM 815 C CA . LEU A 1 99 ? -13.206 -4.235 5.644 1.00 88.62 99 LEU A CA 1
ATOM 816 C C . LEU A 1 99 ? -12.207 -3.075 5.719 1.00 88.62 99 LEU A C 1
ATOM 818 O O . LEU A 1 99 ? -11.774 -2.589 4.669 1.00 88.62 99 LEU A O 1
ATOM 822 N N . GLY A 1 100 ? -11.806 -2.670 6.928 1.00 88.56 100 GLY A N 1
ATOM 823 C CA . GLY A 1 100 ? -10.814 -1.615 7.139 1.00 88.56 100 GLY A CA 1
ATOM 824 C C . GLY A 1 100 ? -9.454 -1.957 6.527 1.00 88.56 100 GLY A C 1
ATOM 825 O O . GLY A 1 100 ? -8.932 -1.196 5.707 1.00 88.56 100 GLY A O 1
ATOM 826 N N . LYS A 1 101 ? -8.917 -3.144 6.832 1.00 88.88 101 LYS A N 1
ATOM 827 C CA . LYS A 1 101 ? -7.667 -3.668 6.257 1.00 88.88 101 LYS A CA 1
ATOM 828 C C . LYS A 1 101 ? -7.734 -3.768 4.743 1.00 88.88 101 LYS A C 1
ATOM 830 O O . LYS A 1 101 ? -6.802 -3.356 4.052 1.00 88.88 101 LYS A O 1
ATOM 835 N N . LYS A 1 102 ? -8.830 -4.299 4.201 1.00 89.12 102 LYS A N 1
ATOM 836 C CA . LYS A 1 102 ? -8.999 -4.434 2.752 1.00 89.12 102 LYS A CA 1
ATOM 837 C C . LYS A 1 102 ? -8.993 -3.076 2.062 1.00 89.12 102 LYS A C 1
ATOM 839 O O . LYS A 1 102 ? -8.389 -2.957 0.993 1.00 89.12 102 LYS A O 1
ATOM 844 N N . TYR A 1 103 ? -9.626 -2.074 2.670 1.00 88.81 103 TYR A N 1
ATOM 845 C CA . TYR A 1 103 ? -9.625 -0.705 2.168 1.00 88.81 103 TYR A CA 1
ATOM 846 C C . TYR A 1 103 ? -8.208 -0.133 2.103 1.00 88.81 103 TYR A C 1
ATOM 848 O O . TYR A 1 103 ? -7.738 0.212 1.023 1.00 88.81 103 TYR A O 1
ATOM 856 N N . ILE A 1 104 ? -7.487 -0.099 3.225 1.00 88.06 104 ILE A N 1
ATOM 857 C CA . ILE A 1 104 ? -6.154 0.516 3.259 1.00 88.06 104 ILE A CA 1
ATOM 858 C C . ILE A 1 104 ? -5.139 -0.234 2.388 1.00 88.06 104 ILE A C 1
ATOM 860 O O . ILE A 1 104 ? -4.386 0.402 1.654 1.00 88.06 104 ILE A O 1
ATOM 864 N N . VAL A 1 105 ? -5.146 -1.572 2.384 1.00 89.50 105 VAL A N 1
ATOM 865 C CA . VAL A 1 105 ? -4.263 -2.362 1.507 1.00 89.50 105 VAL A CA 1
ATOM 866 C C . VAL A 1 105 ? -4.551 -2.058 0.039 1.00 89.50 105 VAL A C 1
ATOM 868 O O . VAL A 1 105 ? -3.624 -1.892 -0.755 1.00 89.50 105 VAL A O 1
ATOM 871 N N . THR A 1 106 ? -5.829 -1.934 -0.321 1.00 88.38 106 THR A N 1
ATOM 872 C CA . THR A 1 106 ? -6.244 -1.525 -1.666 1.00 88.38 106 THR A CA 1
ATOM 873 C C . THR A 1 106 ? -5.694 -0.146 -2.017 1.00 88.38 106 THR A C 1
ATOM 875 O O . THR A 1 106 ? -5.066 0.006 -3.067 1.00 88.38 106 THR A O 1
ATOM 878 N N . THR A 1 107 ? -5.874 0.836 -1.136 1.00 86.81 107 THR A N 1
ATOM 879 C CA . THR A 1 107 ? -5.395 2.209 -1.335 1.00 86.81 107 THR A CA 1
ATOM 880 C C . THR A 1 107 ? -3.875 2.254 -1.506 1.00 86.81 107 THR A C 1
ATOM 882 O O . THR A 1 107 ? -3.382 2.836 -2.472 1.00 86.81 107 THR A O 1
ATOM 885 N N . LEU A 1 108 ? -3.120 1.559 -0.650 1.00 87.31 108 LEU A N 1
ATOM 886 C CA . LEU A 1 108 ? -1.658 1.462 -0.746 1.00 87.31 108 LEU A CA 1
ATOM 887 C C . LEU A 1 108 ? -1.210 0.831 -2.073 1.00 87.31 108 LEU A C 1
ATOM 889 O O . LEU A 1 108 ? -0.314 1.345 -2.748 1.00 87.31 108 LEU A O 1
ATOM 893 N N . LEU A 1 109 ? -1.867 -0.251 -2.503 1.00 88.69 109 LEU A N 1
ATOM 894 C CA . LEU A 1 109 ? -1.563 -0.892 -3.783 1.00 88.69 109 LEU A CA 1
ATOM 895 C C . LEU A 1 109 ? -1.872 0.013 -4.980 1.00 88.69 109 LEU A C 1
ATOM 897 O O . LEU A 1 109 ? -1.112 0.004 -5.952 1.00 88.69 109 LEU A O 1
ATOM 901 N N . GLN A 1 110 ? -2.946 0.800 -4.932 1.00 85.81 110 GLN A N 1
ATOM 902 C CA . GLN A 1 110 ? -3.260 1.776 -5.978 1.00 85.81 110 GLN A CA 1
ATOM 903 C C . GLN A 1 110 ? -2.200 2.883 -6.047 1.00 85.81 110 GLN A C 1
ATOM 905 O O . GLN A 1 110 ? -1.702 3.188 -7.135 1.00 85.81 110 GLN A O 1
ATOM 910 N N . LEU A 1 111 ? -1.803 3.426 -4.894 1.00 82.75 111 LEU A N 1
ATOM 911 C CA . LEU A 1 111 ? -0.806 4.495 -4.794 1.00 82.75 111 LEU A CA 1
ATOM 912 C C . LEU A 1 111 ? 0.600 4.050 -5.180 1.00 82.75 111 LEU A C 1
ATOM 914 O O . LEU A 1 111 ? 1.371 4.856 -5.694 1.00 82.75 111 LEU A O 1
ATOM 918 N N . SER A 1 112 ? 0.910 2.756 -5.054 1.00 84.75 112 SER A N 1
ATOM 919 C CA . SER A 1 112 ? 2.167 2.198 -5.567 1.00 84.75 112 SER A CA 1
ATOM 920 C C . SER A 1 112 ? 2.362 2.427 -7.076 1.00 84.75 112 SER A C 1
ATOM 922 O O . SER A 1 112 ? 3.475 2.272 -7.580 1.00 84.75 112 SER A O 1
ATOM 924 N N . GLY A 1 113 ? 1.293 2.742 -7.826 1.00 81.06 113 GLY A N 1
ATOM 925 C CA . GLY A 1 113 ? 1.356 3.045 -9.259 1.00 81.06 113 GLY A CA 1
ATOM 926 C C . GLY A 1 113 ? 1.762 1.853 -10.133 1.00 81.06 113 GLY A C 1
ATOM 927 O O . GLY A 1 113 ? 1.950 1.995 -11.340 1.00 81.06 113 GLY A O 1
ATOM 928 N N . THR A 1 114 ? 1.877 0.657 -9.549 1.00 82.12 114 THR A N 1
ATOM 929 C CA . THR A 1 114 ? 2.398 -0.538 -10.230 1.00 82.12 114 THR A CA 1
ATOM 930 C C . THR A 1 114 ? 1.392 -1.211 -11.159 1.00 82.12 114 THR A C 1
ATOM 932 O O . THR A 1 114 ? 1.748 -2.075 -11.963 1.00 82.12 114 THR A O 1
ATOM 935 N N . GLY A 1 115 ? 0.118 -0.833 -11.054 1.00 71.38 115 GLY A N 1
ATOM 936 C CA . GLY A 1 115 ? -0.974 -1.435 -11.809 1.00 71.38 115 GLY A CA 1
ATOM 937 C C . GLY A 1 115 ? -1.466 -2.778 -11.251 1.00 71.38 115 GLY A C 1
ATOM 938 O O . GLY A 1 115 ? -2.349 -3.395 -11.846 1.00 71.38 115 GLY A O 1
ATOM 939 N N . LEU A 1 116 ? -0.911 -3.230 -10.121 1.00 71.38 116 LEU A N 1
ATOM 940 C CA . LEU A 1 116 ? -1.221 -4.507 -9.468 1.00 71.38 116 LEU A CA 1
ATOM 941 C C . LEU A 1 116 ? -2.703 -4.645 -9.102 1.00 71.38 116 LEU A C 1
ATOM 943 O O . LEU A 1 116 ? -3.293 -5.703 -9.306 1.00 71.38 116 LEU A O 1
ATOM 947 N N . TYR A 1 117 ? -3.312 -3.556 -8.635 1.00 62.81 117 TYR A N 1
ATOM 948 C CA . TYR A 1 117 ? -4.718 -3.527 -8.242 1.00 62.81 117 TYR A CA 1
ATOM 949 C C . TYR A 1 117 ? -5.689 -3.718 -9.424 1.00 62.81 117 TYR A C 1
ATOM 951 O O . TYR A 1 117 ? -6.657 -4.470 -9.332 1.00 62.81 117 TYR A O 1
ATOM 959 N N . TYR A 1 118 ? -5.406 -3.112 -10.583 1.00 55.22 118 TYR A N 1
ATOM 960 C CA . TYR A 1 118 ? -6.333 -3.105 -11.725 1.00 55.22 118 TYR A CA 1
ATOM 961 C C . TYR A 1 118 ? -6.525 -4.474 -12.403 1.00 55.22 118 TYR A C 1
ATOM 963 O O . TYR A 1 118 ? -7.354 -4.595 -13.306 1.00 55.22 118 TYR A O 1
ATOM 971 N N . LYS A 1 119 ? -5.785 -5.516 -11.999 1.00 48.44 119 LYS A N 1
ATOM 972 C CA . LYS A 1 119 ? -5.942 -6.869 -12.558 1.00 48.44 119 LYS A CA 1
ATOM 973 C C . LYS A 1 119 ? -7.194 -7.604 -12.061 1.00 48.44 119 LYS A C 1
ATOM 975 O O . LYS A 1 119 ? -7.681 -8.457 -12.798 1.00 48.44 119 LYS A O 1
ATOM 980 N N . ASN A 1 120 ? -7.740 -7.257 -10.893 1.00 41.56 120 ASN A N 1
ATOM 981 C CA . ASN A 1 120 ? -8.901 -7.960 -10.327 1.00 41.56 120 ASN A CA 1
ATOM 982 C C . ASN A 1 120 ? -10.251 -7.308 -10.644 1.00 41.56 120 ASN A C 1
ATOM 984 O O . ASN A 1 120 ? -11.231 -8.018 -10.862 1.00 41.56 120 ASN A O 1
ATOM 988 N N . ASP A 1 121 ? -10.304 -5.986 -10.800 1.00 41.44 121 ASP A N 1
ATOM 989 C CA . ASP A 1 121 ? -11.566 -5.291 -11.094 1.00 41.44 121 ASP A CA 1
ATOM 990 C C . ASP A 1 121 ? -12.109 -5.573 -12.501 1.00 41.44 121 ASP A C 1
ATOM 992 O O . ASP A 1 121 ? -13.312 -5.461 -12.741 1.00 41.44 121 ASP A O 1
ATOM 996 N N . ALA A 1 122 ? -11.255 -5.997 -13.437 1.00 37.22 122 ALA A N 1
ATOM 997 C CA . ALA A 1 122 ? -11.697 -6.423 -14.763 1.00 37.22 122 ALA A CA 1
ATOM 998 C C . ALA A 1 122 ? -12.543 -7.715 -14.735 1.00 37.22 122 ALA A C 1
ATOM 1000 O O . ALA A 1 122 ? -13.299 -7.950 -15.677 1.00 37.22 122 ALA A O 1
ATOM 1001 N N . TYR A 1 123 ? -12.467 -8.523 -13.668 1.00 34.84 123 TYR A N 1
ATOM 1002 C CA . TYR A 1 12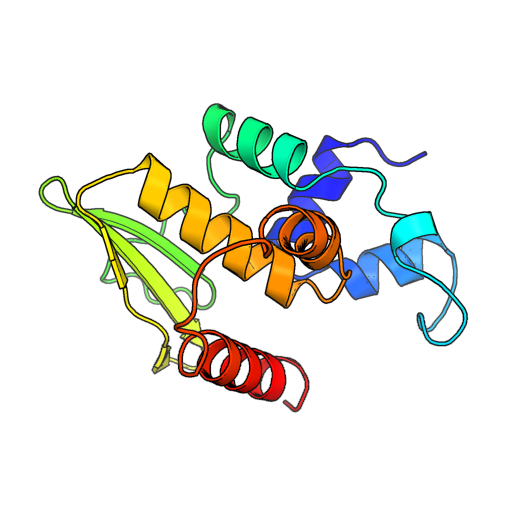3 ? -13.249 -9.759 -13.531 1.00 34.84 123 TYR A CA 1
ATOM 1003 C C . TYR A 1 123 ? -14.489 -9.623 -12.632 1.00 34.84 123 TYR A C 1
ATOM 1005 O O . TYR A 1 123 ? -15.416 -10.420 -12.763 1.00 34.84 123 TYR A O 1
ATOM 1013 N N . THR A 1 124 ? -14.575 -8.594 -11.787 1.00 33.91 124 THR A N 1
ATOM 1014 C CA . THR A 1 124 ? -15.734 -8.332 -10.905 1.00 33.91 124 THR A CA 1
ATOM 1015 C C . THR A 1 124 ? -16.645 -7.192 -11.374 1.00 33.91 124 THR A C 1
ATOM 1017 O O . THR A 1 124 ? -17.723 -7.009 -10.812 1.00 33.91 124 THR A O 1
ATOM 1020 N N . LEU A 1 125 ? -16.303 -6.469 -12.450 1.00 33.44 125 LEU A N 1
ATOM 1021 C CA . LEU A 1 125 ? -17.147 -5.407 -13.032 1.00 33.44 125 LEU A CA 1
ATOM 1022 C C . LEU A 1 125 ? -18.325 -5.895 -13.897 1.00 33.44 125 LEU A C 1
ATOM 1024 O O . LEU A 1 125 ? -19.008 -5.093 -14.536 1.00 33.44 125 LEU A O 1
ATOM 1028 N N . GLY A 1 126 ? -18.626 -7.192 -13.880 1.00 30.92 126 GLY A N 1
ATOM 1029 C CA . GLY A 1 126 ? -19.903 -7.725 -14.343 1.00 30.92 126 GLY A CA 1
ATOM 1030 C C . GLY A 1 126 ? -20.966 -7.634 -13.246 1.00 30.92 126 GLY A C 1
ATOM 1031 O O . GLY A 1 126 ? -21.270 -8.651 -12.637 1.00 30.92 126 GLY A O 1
ATOM 1032 N N . ASN A 1 127 ? -21.529 -6.436 -13.036 1.00 35.50 127 ASN A N 1
ATOM 1033 C CA . ASN A 1 127 ? -22.688 -6.084 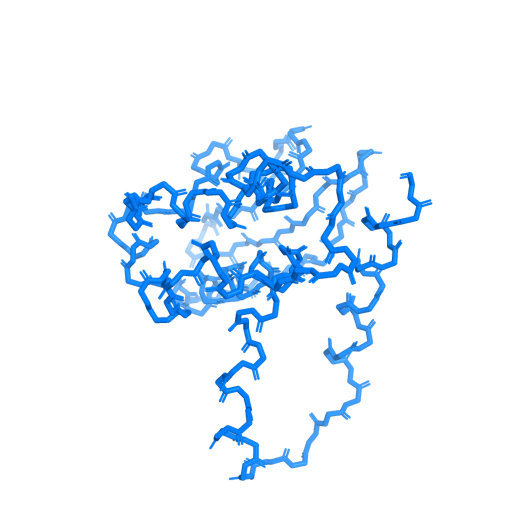-12.183 1.00 35.50 127 ASN A CA 1
ATOM 1034 C C . ASN A 1 127 ? -22.367 -5.253 -10.929 1.00 35.50 127 ASN A C 1
ATOM 1036 O O . ASN A 1 127 ? -22.321 -5.772 -9.819 1.00 35.50 127 ASN A O 1
ATOM 1040 N N . LYS A 1 128 ? -22.337 -3.927 -11.089 1.00 33.41 128 LYS A N 1
ATOM 1041 C CA . LYS A 1 128 ? -23.341 -3.012 -10.506 1.00 33.41 128 LYS A CA 1
ATOM 1042 C C . LYS A 1 128 ? -23.029 -1.576 -10.933 1.00 33.41 128 LYS A C 1
ATOM 1044 O O . LYS A 1 128 ? -21.898 -1.111 -10.844 1.00 33.41 128 LYS A O 1
ATOM 1049 N N . LYS A 1 129 ? -24.058 -0.904 -11.455 1.00 36.62 129 LYS A N 1
ATOM 1050 C CA . LYS A 1 129 ? -24.091 0.540 -11.694 1.00 36.62 129 LYS A CA 1
ATOM 1051 C C . LYS A 1 129 ? -24.061 1.238 -10.336 1.00 36.62 129 LYS A C 1
ATOM 1053 O O . LYS A 1 129 ? -25.042 1.127 -9.621 1.00 36.62 129 LYS A O 1
ATOM 1058 N N . ASP A 1 130 ? -22.942 1.867 -10.010 1.00 38.50 130 ASP A N 1
ATOM 1059 C CA . ASP A 1 130 ? -22.834 3.105 -9.223 1.00 38.50 130 ASP A CA 1
ATOM 1060 C C . ASP A 1 130 ? -21.338 3.422 -9.102 1.00 38.50 130 ASP A C 1
ATOM 1062 O O . ASP A 1 130 ? -20.673 3.104 -8.125 1.00 38.50 130 ASP A O 1
ATOM 1066 N N . LYS A 1 131 ? -20.763 3.959 -10.183 1.00 42.28 131 LYS A N 1
ATOM 1067 C CA . LYS A 1 131 ? -19.363 4.393 -10.240 1.00 42.28 131 LYS A CA 1
ATOM 1068 C C . LYS A 1 131 ? -19.322 5.832 -10.717 1.00 42.28 131 LYS A C 1
ATOM 1070 O O . LYS A 1 131 ? -19.252 6.076 -11.919 1.00 42.28 131 LYS A O 1
ATOM 1075 N N . THR A 1 132 ? -19.358 6.765 -9.774 1.00 33.94 132 THR A N 1
ATOM 1076 C CA . THR A 1 132 ? -19.017 8.164 -10.071 1.00 33.94 132 THR A CA 1
ATOM 1077 C C . THR A 1 132 ? -18.256 8.888 -8.963 1.00 33.94 132 THR A C 1
ATOM 1079 O O . THR A 1 132 ? -17.786 9.983 -9.236 1.00 33.94 132 THR A O 1
ATOM 1082 N N . ASP A 1 133 ? -18.042 8.292 -7.781 1.00 37.97 133 ASP A N 1
ATOM 1083 C CA . ASP A 1 133 ? -17.375 8.995 -6.667 1.00 37.97 133 ASP A CA 1
ATOM 1084 C C . ASP A 1 133 ? -16.004 8.403 -6.273 1.00 37.97 133 ASP A C 1
ATOM 1086 O O . ASP A 1 133 ? -15.006 9.118 -6.202 1.00 37.97 133 ASP A O 1
ATOM 1090 N N . GLU A 1 134 ? -15.878 7.077 -6.134 1.00 40.25 134 GLU A N 1
ATOM 1091 C CA . GLU A 1 134 ? -14.630 6.451 -5.642 1.00 40.25 134 GLU A CA 1
ATOM 1092 C C . GLU A 1 134 ? -13.424 6.621 -6.584 1.00 40.25 134 GLU A C 1
ATOM 1094 O O . GLU A 1 134 ? -12.290 6.797 -6.137 1.00 40.25 134 GLU A O 1
ATOM 1099 N N . SER A 1 135 ? -13.647 6.640 -7.901 1.00 40.34 135 SER A N 1
ATOM 1100 C CA . SER A 1 135 ? -12.571 6.838 -8.882 1.00 40.34 135 SER A CA 1
ATOM 1101 C C . SER A 1 135 ? -12.053 8.279 -8.937 1.00 40.34 135 SER A C 1
ATOM 1103 O O . SER A 1 135 ? -10.922 8.497 -9.367 1.00 40.34 135 SER A O 1
ATOM 1105 N N . ALA A 1 136 ? -12.861 9.262 -8.525 1.00 39.38 136 ALA A N 1
ATOM 1106 C CA . ALA A 1 136 ? -12.469 10.671 -8.527 1.00 39.38 136 ALA A CA 1
ATOM 1107 C C . ALA A 1 136 ? -11.579 11.003 -7.319 1.00 39.38 136 ALA A C 1
ATOM 1109 O O . ALA A 1 136 ? -10.574 11.694 -7.472 1.00 39.38 136 ALA A O 1
ATOM 1110 N N . HIS A 1 137 ? -11.885 10.439 -6.148 1.00 42.91 137 HIS A N 1
ATOM 1111 C CA . HIS A 1 137 ? -11.098 10.618 -4.924 1.00 42.91 137 HIS A CA 1
ATOM 1112 C C . HIS A 1 137 ? -9.687 10.010 -5.021 1.00 42.91 137 HIS A C 1
ATOM 1114 O O . HIS A 1 137 ? -8.713 10.636 -4.601 1.00 42.91 137 HIS A O 1
ATOM 1120 N N . CYS A 1 138 ? -9.557 8.844 -5.660 1.00 42.06 138 CYS A N 1
ATOM 1121 C CA . CYS A 1 138 ? -8.260 8.208 -5.908 1.00 42.06 138 CYS A CA 1
ATOM 1122 C C . CYS A 1 138 ? -7.387 9.041 -6.870 1.00 42.06 138 CYS A C 1
ATOM 1124 O O . CYS A 1 138 ? -6.185 9.184 -6.664 1.00 42.06 138 CYS A O 1
ATOM 1126 N N . LEU A 1 139 ? -8.001 9.680 -7.873 1.00 40.94 139 LEU A N 1
ATOM 1127 C CA . LEU A 1 139 ? -7.322 10.594 -8.797 1.00 40.94 139 LEU A CA 1
ATOM 1128 C C . LEU A 1 139 ? -6.796 11.850 -8.091 1.00 40.94 139 LEU A C 1
ATOM 1130 O O . LEU A 1 139 ? -5.726 12.331 -8.447 1.00 40.94 139 LEU A O 1
ATOM 1134 N N . VAL A 1 140 ? -7.499 12.356 -7.074 1.00 44.81 140 VAL A N 1
ATOM 1135 C CA . VAL A 1 140 ? -7.027 13.494 -6.271 1.00 44.81 140 VAL A CA 1
ATOM 1136 C C . VAL A 1 140 ? -5.783 13.103 -5.470 1.00 44.81 140 VAL A C 1
ATOM 1138 O O . VAL A 1 140 ? -4.766 13.781 -5.592 1.00 44.81 140 VAL A O 1
ATOM 1141 N N . LEU A 1 141 ? -5.801 11.982 -4.741 1.00 46.03 141 LEU A N 1
ATOM 1142 C CA . LEU A 1 141 ? -4.618 11.496 -4.012 1.00 46.03 141 LEU A CA 1
ATOM 1143 C C . LEU A 1 141 ? -3.442 11.194 -4.958 1.00 46.03 141 LEU A C 1
ATOM 1145 O O . LEU A 1 141 ? -2.310 11.570 -4.666 1.00 46.03 141 LEU A O 1
ATOM 1149 N N . PHE A 1 142 ? -3.709 10.606 -6.128 1.00 45.88 142 PHE A N 1
ATOM 1150 C CA . PHE A 1 142 ? -2.686 10.316 -7.137 1.00 45.88 142 PHE A CA 1
ATOM 1151 C C . PHE A 1 142 ? -2.054 11.589 -7.725 1.00 45.88 142 PHE A C 1
ATOM 1153 O O . PHE A 1 142 ? -0.843 11.647 -7.930 1.00 45.88 142 PHE A O 1
ATOM 1160 N N . VAL A 1 143 ? -2.852 12.633 -7.977 1.00 45.84 143 VAL A N 1
ATOM 1161 C CA . VAL A 1 143 ? -2.348 13.935 -8.445 1.00 45.84 143 VAL A CA 1
ATOM 1162 C C . VAL A 1 143 ? -1.494 14.598 -7.364 1.00 45.84 143 VAL A C 1
ATOM 1164 O O . VAL A 1 143 ? -0.425 15.108 -7.688 1.00 45.84 143 VAL A O 1
ATOM 1167 N N . TYR A 1 144 ? -1.900 14.552 -6.092 1.00 46.06 144 TYR A N 1
ATOM 1168 C CA . TYR A 1 144 ? -1.113 15.129 -4.995 1.00 46.06 144 TYR A CA 1
ATOM 1169 C C . TYR A 1 144 ? 0.229 14.409 -4.784 1.00 46.06 144 TYR A C 1
ATOM 1171 O O . TYR A 1 144 ? 1.256 15.080 -4.672 1.00 46.06 144 TYR A O 1
ATOM 1179 N N . PHE A 1 145 ? 0.244 13.074 -4.842 1.00 44.41 145 PHE A N 1
ATOM 1180 C CA . PHE A 1 145 ? 1.452 12.263 -4.642 1.00 44.41 145 PHE A CA 1
ATOM 1181 C C . PHE A 1 145 ? 2.499 12.387 -5.760 1.00 44.41 145 PHE A C 1
ATOM 1183 O O . PHE A 1 145 ? 3.690 12.256 -5.493 1.00 44.41 145 PHE A O 1
ATOM 1190 N N . PHE A 1 146 ? 2.084 12.617 -7.012 1.00 40.62 146 PHE A N 1
ATOM 1191 C CA . PHE A 1 146 ? 2.995 12.605 -8.171 1.00 40.62 146 PHE A CA 1
ATOM 1192 C C . PHE A 1 146 ? 3.302 13.989 -8.769 1.00 40.62 146 PHE A C 1
ATOM 1194 O O . PHE A 1 146 ? 4.061 14.066 -9.738 1.00 40.62 146 PHE A O 1
ATOM 1201 N N . THR A 1 147 ? 2.730 15.079 -8.239 1.00 36.03 147 THR A N 1
ATOM 1202 C CA . THR A 1 147 ? 2.993 16.451 -8.734 1.00 36.03 147 THR A CA 1
ATOM 1203 C C . THR A 1 147 ? 3.735 17.370 -7.756 1.00 36.03 147 THR A C 1
ATOM 1205 O O . THR A 1 147 ? 4.011 18.513 -8.126 1.00 36.03 147 THR A O 1
ATOM 1208 N N . SER A 1 148 ? 4.088 16.891 -6.555 1.00 37.09 148 SER A N 1
ATOM 1209 C CA . SER A 1 148 ? 4.887 17.640 -5.565 1.00 37.09 148 SER A CA 1
ATOM 1210 C C . SER A 1 148 ? 6.381 17.350 -5.632 1.00 37.09 148 SER A C 1
ATOM 1212 O O . SER A 1 148 ? 6.752 16.190 -5.907 1.00 37.09 148 SER A O 1
#

Radius of gyration: 15.88 Å; chains: 1; bounding box: 44×31×42 Å

Foldseek 3Di:
DDDQVVLLLCLLVLNLFVVVCVVVVHPGCPPHASVVPHVDALVNSLVCCVVPNRPPAPPDDPPDPDAAWHWDDDPQKIWIWGHDPNDTHDIDIGNDPSVRSSVSSLLSNVSSVRCRNVPPCVPVVPDDPDPDPPVVSSVVVNCVSPVD

Secondary structure (DSSP, 8-state):
---HHHHHHHHHTT-HHHHHHHHHT-S-STT--GGGT----HHHHHHHHHHH--TTTTT--TT----EEEEEEETTEEEEEEEETTEEEEEEEES-HHHHHHHHHHHHHHHT-SS-THHHHHHH-SS----SSHHHHHHHHHHHHHH-